Protein AF-A0A212C3A8-F1 (afdb_monomer)

Organism: Cervus elaphus hippelaphus (NCBI:txid46360)

Structure (mmCIF, N/CA/C/O backbone):
data_AF-A0A212C3A8-F1
#
_entry.id   AF-A0A212C3A8-F1
#
loop_
_atom_site.group_PDB
_atom_site.id
_atom_site.type_symbol
_atom_site.label_atom_id
_atom_site.label_alt_id
_atom_site.label_comp_id
_atom_site.label_asym_id
_atom_site.label_entity_id
_atom_site.label_seq_id
_atom_site.pdbx_PDB_ins_code
_atom_site.Cartn_x
_atom_site.Cartn_y
_atom_site.Cartn_z
_atom_site.occupancy
_atom_site.B_iso_or_equiv
_atom_site.auth_seq_id
_atom_site.auth_comp_id
_atom_site.auth_asym_id
_atom_site.auth_atom_id
_atom_site.pdbx_PDB_model_num
ATOM 1 N N . ALA A 1 1 ? -21.043 5.378 12.216 1.00 83.50 1 ALA A N 1
ATOM 2 C CA . ALA A 1 1 ? -19.933 5.862 11.372 1.00 83.50 1 ALA A CA 1
ATOM 3 C C . ALA A 1 1 ? -18.807 4.831 11.287 1.00 83.50 1 ALA A C 1
ATOM 5 O O . ALA A 1 1 ? -18.762 4.130 10.291 1.00 83.50 1 ALA A O 1
ATOM 6 N N . ILE A 1 2 ? -18.007 4.623 12.343 1.00 86.75 2 ILE A N 1
ATOM 7 C CA . ILE A 1 2 ? -16.828 3.723 12.335 1.00 86.75 2 ILE A CA 1
ATOM 8 C C . ILE A 1 2 ? -17.118 2.310 11.789 1.00 86.75 2 ILE A C 1
ATOM 10 O O . ILE A 1 2 ? -16.452 1.866 10.863 1.00 86.75 2 ILE A O 1
ATOM 14 N N . LYS A 1 3 ? -18.152 1.615 12.293 1.00 89.69 3 LYS A N 1
ATOM 15 C CA . LYS A 1 3 ? -18.519 0.264 11.809 1.00 89.69 3 LYS A CA 1
ATOM 16 C C . LYS A 1 3 ? -18.900 0.241 10.322 1.00 89.69 3 LYS A C 1
ATOM 18 O O . LYS A 1 3 ? -18.583 -0.716 9.620 1.00 89.69 3 LYS A O 1
ATOM 23 N N . LEU A 1 4 ? -19.601 1.277 9.857 1.00 93.38 4 LEU A N 1
ATOM 24 C CA . LEU A 1 4 ? -20.015 1.396 8.459 1.00 93.38 4 LEU A CA 1
ATOM 25 C C . LEU A 1 4 ? -18.794 1.632 7.565 1.00 93.38 4 LEU A C 1
ATOM 27 O O . LEU A 1 4 ? -18.670 0.975 6.539 1.00 93.38 4 LEU A O 1
ATOM 31 N N . GLU A 1 5 ? -17.878 2.499 8.000 1.00 93.62 5 GLU A N 1
ATOM 32 C CA . GLU A 1 5 ? -16.644 2.786 7.271 1.00 93.62 5 GLU A CA 1
ATOM 33 C C . GLU A 1 5 ? -15.731 1.563 7.200 1.00 93.62 5 GLU A C 1
ATOM 35 O O . GLU A 1 5 ? -15.289 1.193 6.118 1.00 93.62 5 GLU A O 1
ATOM 40 N N . TYR A 1 6 ? -15.549 0.846 8.311 1.00 95.44 6 TYR A N 1
ATOM 41 C CA . TYR A 1 6 ? -14.833 -0.428 8.292 1.00 95.44 6 TYR A CA 1
ATOM 42 C C . TYR A 1 6 ? -15.465 -1.423 7.309 1.00 95.44 6 TYR A C 1
ATOM 44 O O . TYR A 1 6 ? -14.765 -2.021 6.501 1.00 95.44 6 TYR A O 1
ATOM 52 N N . SER A 1 7 ? -16.797 -1.552 7.314 1.00 97.06 7 SER A N 1
ATOM 53 C CA . SER A 1 7 ? -17.50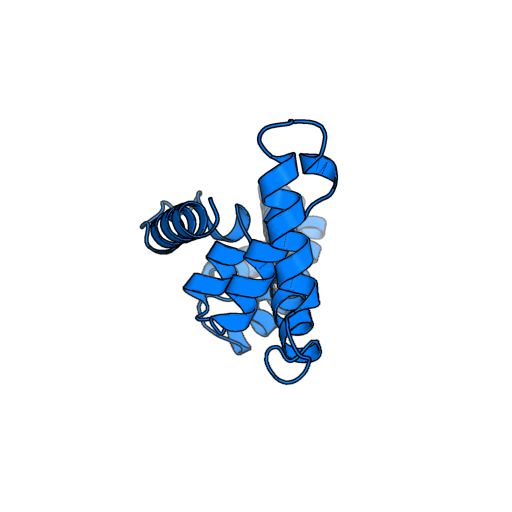5 -2.446 6.384 1.00 97.06 7 SER A CA 1
ATOM 54 C C . SER A 1 7 ? -17.311 -2.033 4.919 1.00 97.06 7 SER A C 1
ATOM 56 O O . SER A 1 7 ? -17.197 -2.895 4.052 1.00 97.06 7 SER A O 1
ATOM 58 N N . ARG A 1 8 ? -17.261 -0.726 4.631 1.00 97.88 8 ARG A N 1
ATOM 59 C CA . ARG A 1 8 ? -16.962 -0.193 3.294 1.00 97.88 8 ARG A CA 1
ATOM 60 C C . ARG A 1 8 ? -15.536 -0.545 2.864 1.00 97.88 8 ARG A C 1
ATOM 62 O O . ARG A 1 8 ? -15.341 -1.005 1.746 1.00 97.88 8 ARG A O 1
ATOM 69 N N . LEU A 1 9 ? -14.561 -0.375 3.755 1.00 98.06 9 LEU A N 1
ATOM 70 C CA . LEU A 1 9 ? -13.148 -0.670 3.495 1.00 98.06 9 LEU A CA 1
ATOM 71 C C . LEU A 1 9 ? -12.883 -2.174 3.337 1.00 98.06 9 LEU A C 1
ATOM 73 O O . LEU A 1 9 ? -12.073 -2.559 2.502 1.00 98.06 9 LEU A O 1
ATOM 77 N N . VAL A 1 10 ? -13.600 -3.029 4.075 1.00 98.12 10 VAL A N 1
ATOM 78 C CA . VAL A 1 10 ? -13.560 -4.490 3.884 1.00 98.12 10 VAL A CA 1
ATOM 79 C C . VAL A 1 10 ? -14.045 -4.878 2.490 1.00 98.12 10 VAL A C 1
ATOM 81 O O . VAL A 1 10 ? -13.413 -5.717 1.861 1.00 98.12 10 VAL A O 1
ATOM 84 N N . LYS A 1 11 ? -15.120 -4.255 1.986 1.00 98.12 11 LYS A N 1
ATOM 85 C CA . LYS A 1 11 ? -15.594 -4.511 0.617 1.00 98.12 11 LYS A CA 1
ATOM 86 C C . LYS A 1 11 ? -14.523 -4.172 -0.418 1.00 98.12 11 LYS A C 1
ATOM 88 O O . LYS A 1 11 ? -14.233 -5.018 -1.248 1.00 98.12 11 LYS A O 1
ATOM 93 N N . LEU A 1 12 ? -13.888 -3.001 -0.303 1.00 97.94 12 LEU A N 1
ATOM 94 C CA . LEU A 1 12 ? -12.784 -2.612 -1.191 1.00 97.94 12 LEU A CA 1
ATOM 95 C C . LEU A 1 12 ? -11.596 -3.580 -1.106 1.00 97.94 12 LEU A C 1
ATOM 97 O O . LEU A 1 12 ? -10.972 -3.886 -2.110 1.00 97.94 12 LEU A O 1
ATOM 101 N N . ALA A 1 13 ? -11.278 -4.080 0.089 1.00 97.56 13 ALA A N 1
ATOM 102 C CA . ALA A 1 13 ? -10.180 -5.025 0.278 1.00 97.56 13 ALA A CA 1
ATOM 103 C C . ALA A 1 13 ? -10.445 -6.417 -0.324 1.00 97.56 13 ALA A C 1
ATOM 105 O O . ALA A 1 13 ? -9.488 -7.155 -0.550 1.00 97.56 13 ALA A O 1
ATOM 106 N N . GLN A 1 14 ? -11.713 -6.780 -0.534 1.00 97.12 14 GLN A N 1
ATOM 107 C CA . GLN A 1 14 ? -12.152 -8.071 -1.078 1.00 97.12 14 GLN A CA 1
ATOM 108 C C . GLN A 1 14 ? -12.522 -8.006 -2.565 1.00 97.12 14 GLN A C 1
ATOM 110 O O . GLN A 1 14 ? -12.838 -9.039 -3.151 1.00 97.12 14 GLN A O 1
ATOM 115 N N . GLU A 1 15 ? -12.550 -6.810 -3.146 1.00 96.69 15 GLU A N 1
ATOM 116 C CA . GLU A 1 15 ? -12.916 -6.601 -4.540 1.00 96.69 15 GLU A CA 1
ATOM 117 C C . GLU A 1 15 ? -11.797 -7.091 -5.461 1.00 96.69 15 GLU A C 1
ATOM 119 O O . GLU A 1 15 ? -10.622 -6.816 -5.221 1.00 96.69 15 GLU A O 1
ATOM 124 N N . ASP A 1 16 ? -12.176 -7.837 -6.497 1.00 95.69 16 ASP A N 1
ATOM 125 C CA . ASP A 1 16 ? -11.264 -8.224 -7.568 1.00 95.69 16 ASP A CA 1
ATOM 126 C C . ASP A 1 16 ? -11.165 -7.055 -8.549 1.00 95.69 16 ASP A C 1
ATOM 128 O O . ASP A 1 16 ? -12.182 -6.600 -9.085 1.00 95.69 16 ASP A O 1
ATOM 132 N N . THR A 1 17 ? -9.962 -6.515 -8.723 1.00 95.62 17 THR A N 1
ATOM 133 C CA . THR A 1 17 ? -9.737 -5.268 -9.456 1.00 95.62 17 THR A CA 1
ATOM 134 C C . THR A 1 17 ? -8.927 -5.504 -10.725 1.00 95.62 17 THR A C 1
ATOM 136 O O . THR A 1 17 ? -8.058 -6.376 -10.763 1.00 95.62 17 THR A O 1
ATOM 139 N N . PRO A 1 18 ? -9.170 -4.719 -11.789 1.00 96.06 18 PRO A N 1
ATOM 140 C CA . PRO A 1 18 ? -8.310 -4.756 -12.962 1.00 96.06 18 PRO A CA 1
ATOM 141 C C . PRO A 1 18 ? -6.912 -4.183 -12.631 1.00 96.06 18 PRO A C 1
ATOM 143 O O . PRO A 1 18 ? -6.780 -3.445 -11.648 1.00 96.06 18 PRO A O 1
ATOM 146 N N . PRO A 1 19 ? -5.865 -4.477 -13.430 1.00 93.56 19 PRO A N 1
ATOM 147 C CA . PRO A 1 19 ? -4.475 -4.117 -13.116 1.00 93.56 19 PRO A CA 1
ATOM 148 C C . PRO A 1 19 ? -4.220 -2.623 -12.864 1.00 93.56 19 PRO A C 1
ATOM 150 O O . PRO A 1 19 ? -3.329 -2.263 -12.099 1.00 93.56 19 PRO A O 1
ATOM 153 N N . GLU A 1 20 ? -4.995 -1.740 -13.491 1.00 93.31 20 GLU A N 1
ATOM 154 C CA . GLU A 1 20 ? -4.911 -0.288 -13.319 1.00 93.31 20 GLU A CA 1
ATOM 155 C C . GLU A 1 20 ? -5.489 0.222 -11.986 1.00 93.31 20 GLU A C 1
ATOM 157 O O . GLU A 1 20 ? -5.328 1.398 -11.656 1.00 93.31 20 GLU A O 1
ATOM 162 N N . THR A 1 21 ? -6.177 -0.632 -11.220 1.00 97.00 21 THR A N 1
ATOM 163 C CA . THR A 1 21 ? -6.842 -0.262 -9.966 1.00 97.00 21 THR A CA 1
ATOM 164 C C . THR A 1 21 ? -6.266 -1.034 -8.783 1.00 97.00 21 THR A C 1
ATOM 166 O O . THR A 1 21 ? -6.387 -2.252 -8.696 1.00 97.00 21 THR A O 1
ATOM 169 N N . ASP A 1 22 ? -5.730 -0.298 -7.805 1.00 98.06 22 ASP A N 1
ATOM 170 C CA . ASP A 1 22 ? -5.303 -0.844 -6.515 1.00 98.06 22 ASP A CA 1
ATOM 171 C C . ASP A 1 22 ? -5.936 -0.059 -5.352 1.00 98.06 22 ASP A C 1
ATOM 173 O O . ASP A 1 22 ? -5.572 1.086 -5.048 1.00 98.06 22 ASP A O 1
ATOM 177 N N . TYR A 1 23 ? -6.897 -0.676 -4.658 1.00 98.38 23 TYR A N 1
ATOM 178 C CA . TYR A 1 23 ? -7.570 -0.045 -3.520 1.00 98.38 23 TYR A CA 1
ATOM 179 C C . TYR A 1 23 ? -6.680 0.134 -2.286 1.00 98.38 23 TYR A C 1
ATOM 181 O O . TYR A 1 23 ? -6.996 0.977 -1.439 1.00 98.38 23 TYR A O 1
ATOM 189 N N . ARG A 1 24 ? -5.530 -0.548 -2.195 1.00 98.50 24 ARG A N 1
ATOM 190 C CA . ARG A 1 24 ? -4.537 -0.273 -1.144 1.00 98.50 24 ARG A CA 1
ATOM 191 C C . ARG A 1 24 ? -4.017 1.159 -1.241 1.00 98.50 24 ARG A C 1
ATOM 193 O O . ARG A 1 24 ? -3.749 1.763 -0.211 1.00 98.50 24 ARG A O 1
ATOM 200 N N . LEU A 1 25 ? -3.939 1.734 -2.445 1.00 98.00 25 LEU A N 1
ATOM 201 C CA . LEU A 1 25 ? -3.520 3.129 -2.657 1.00 98.00 25 LEU A CA 1
ATOM 202 C C . LEU A 1 25 ? -4.584 4.154 -2.249 1.00 98.00 25 LEU A C 1
ATOM 204 O O . LEU A 1 25 ? -4.261 5.317 -2.010 1.00 98.00 25 LEU A O 1
ATOM 208 N N . HIS A 1 26 ? -5.843 3.728 -2.149 1.00 96.38 26 HIS A N 1
ATOM 209 C CA . HIS A 1 26 ? -6.959 4.601 -1.800 1.00 96.38 26 HIS A CA 1
ATOM 210 C C . HIS A 1 26 ? -7.090 4.782 -0.287 1.00 96.38 2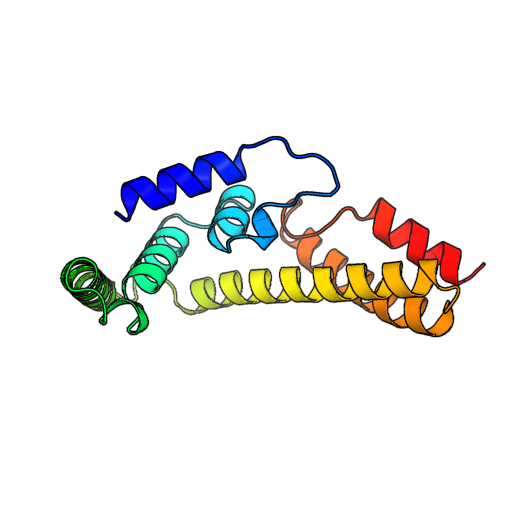6 HIS A C 1
ATOM 212 O O . HIS A 1 26 ? -7.555 5.828 0.170 1.00 96.38 26 HIS A O 1
ATOM 218 N N . HIS A 1 27 ? -6.714 3.770 0.506 1.00 97.94 27 HIS A N 1
ATOM 219 C CA . HIS A 1 27 ? -6.844 3.839 1.957 1.00 97.94 27 HIS A CA 1
ATOM 220 C C . HIS A 1 27 ? -5.905 2.878 2.702 1.00 97.94 27 HIS A C 1
ATOM 222 O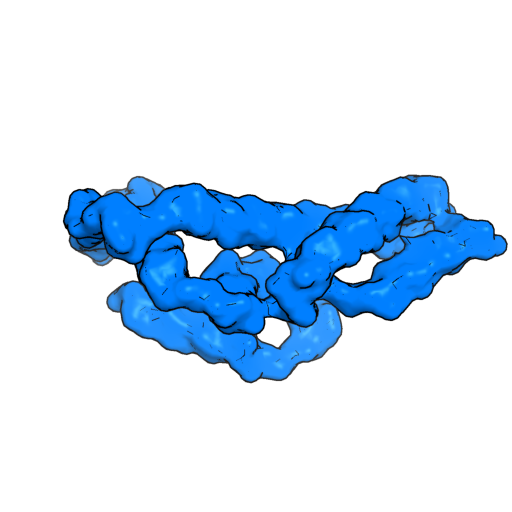 O . HIS A 1 27 ? -5.897 1.676 2.441 1.00 97.94 27 HIS A O 1
ATOM 228 N N . VAL A 1 28 ? -5.226 3.377 3.744 1.00 98.38 28 VAL A N 1
ATOM 229 C CA . VAL A 1 28 ? -4.297 2.592 4.591 1.00 98.38 28 VAL A CA 1
ATOM 230 C C . VAL A 1 28 ? -4.938 1.336 5.179 1.00 98.38 28 VAL A C 1
ATOM 232 O O . VAL A 1 28 ? -4.339 0.270 5.214 1.00 98.38 28 VAL A O 1
ATOM 235 N N . ILE A 1 29 ? -6.197 1.431 5.595 1.00 98.38 29 ILE A N 1
ATOM 236 C CA . ILE A 1 29 ? -6.919 0.284 6.153 1.00 98.38 29 ILE A CA 1
ATOM 237 C C . ILE A 1 29 ? -7.160 -0.817 5.115 1.00 98.38 29 ILE A C 1
ATOM 239 O O . ILE A 1 29 ? -7.180 -1.981 5.497 1.00 98.38 29 ILE A O 1
ATOM 243 N N . VAL A 1 30 ? -7.303 -0.502 3.823 1.00 98.69 30 VAL A N 1
ATOM 244 C CA . VAL A 1 30 ? -7.394 -1.547 2.788 1.00 98.69 30 VAL A CA 1
ATOM 245 C C . VAL A 1 30 ? -6.078 -2.324 2.734 1.00 98.69 30 VAL A C 1
ATOM 247 O O . VAL A 1 30 ? -6.093 -3.553 2.804 1.00 98.69 30 VAL A O 1
ATOM 250 N N . TYR A 1 31 ? -4.946 -1.610 2.745 1.00 98.81 31 TYR A N 1
ATOM 251 C CA . TYR A 1 31 ? -3.618 -2.214 2.874 1.00 98.81 31 TYR A CA 1
ATOM 252 C C . TYR A 1 31 ? -3.492 -3.057 4.156 1.00 98.81 31 TYR A C 1
ATOM 254 O O . TYR A 1 31 ? -3.028 -4.195 4.097 1.00 98.81 31 TYR A O 1
ATOM 262 N N . PHE A 1 32 ? -3.962 -2.563 5.306 1.00 98.69 32 PHE A N 1
ATOM 263 C CA . PHE A 1 32 ? -3.944 -3.309 6.571 1.00 98.69 32 PHE A CA 1
ATOM 264 C C . PHE A 1 32 ? -4.813 -4.569 6.540 1.00 98.69 32 PHE A C 1
ATOM 266 O O . PHE A 1 32 ? -4.376 -5.607 7.031 1.00 98.69 32 PHE A O 1
ATOM 273 N N . ILE A 1 33 ? -6.016 -4.508 5.963 1.00 98.56 33 ILE A N 1
ATOM 274 C CA . ILE A 1 33 ? -6.931 -5.654 5.879 1.00 98.56 33 ILE A CA 1
ATOM 275 C C . ILE A 1 33 ? -6.319 -6.757 5.015 1.00 98.56 33 ILE A C 1
ATOM 277 O O . ILE A 1 33 ? -6.243 -7.898 5.467 1.00 98.56 33 ILE A O 1
ATOM 281 N N . GLN A 1 34 ? -5.848 -6.425 3.809 1.00 98.44 34 GLN A N 1
ATOM 282 C CA . GLN A 1 34 ? -5.257 -7.414 2.899 1.00 98.44 34 GLN A CA 1
ATOM 283 C C . GLN A 1 34 ? -3.979 -8.040 3.470 1.00 98.44 34 GLN A C 1
ATOM 285 O O . GLN A 1 34 ? -3.692 -9.208 3.224 1.00 98.44 34 GLN A O 1
ATOM 290 N N . ASN A 1 35 ? -3.247 -7.295 4.302 1.00 98.50 35 ASN A N 1
ATOM 291 C CA . ASN A 1 35 ? -2.060 -7.788 4.990 1.00 98.50 35 ASN A CA 1
ATOM 292 C C . ASN A 1 35 ? -2.327 -8.382 6.384 1.00 98.50 35 ASN A C 1
ATOM 294 O O . ASN A 1 35 ? -1.377 -8.699 7.095 1.00 98.50 35 ASN A O 1
ATOM 298 N N . GLN A 1 36 ? -3.592 -8.544 6.785 1.00 98.06 36 GLN A N 1
ATOM 299 C CA . GLN A 1 36 ? -3.986 -9.141 8.068 1.00 98.06 36 GLN A CA 1
ATOM 300 C C . GLN A 1 36 ? -3.407 -8.424 9.302 1.00 98.06 36 GLN A C 1
ATOM 302 O O . GLN A 1 36 ? -2.976 -9.061 10.264 1.00 98.06 36 GLN A O 1
ATOM 307 N N . ALA A 1 37 ? -3.415 -7.087 9.301 1.00 98.12 37 ALA A N 1
ATOM 308 C CA . ALA A 1 37 ? -3.010 -6.311 10.470 1.00 98.12 37 ALA A CA 1
ATOM 309 C C . ALA A 1 37 ? -3.852 -6.661 11.710 1.00 98.12 37 ALA A C 1
ATOM 311 O O . ALA A 1 37 ? -5.051 -6.947 11.583 1.00 98.12 37 ALA A O 1
ATOM 312 N N . PRO A 1 38 ? -3.279 -6.587 12.926 1.00 97.44 38 PRO A N 1
ATOM 313 C CA . PRO A 1 38 ? -4.043 -6.821 14.142 1.00 97.44 38 PRO A CA 1
ATOM 314 C C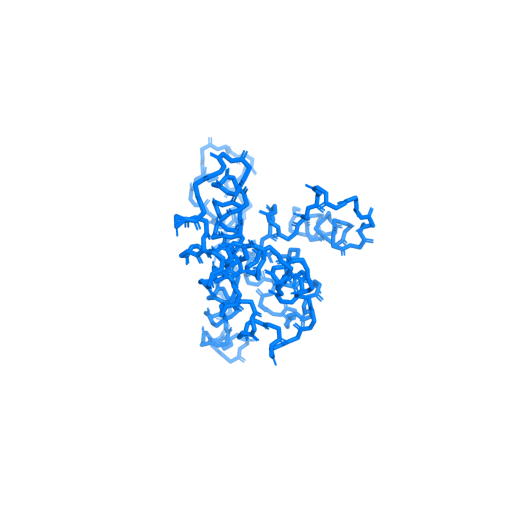 . PRO A 1 38 ? -5.247 -5.876 14.229 1.00 97.44 38 PRO A C 1
ATOM 316 O O . PRO A 1 38 ? -5.133 -4.674 13.982 1.00 97.44 38 PRO A O 1
ATOM 319 N N . LYS A 1 39 ? -6.406 -6.401 14.646 1.00 95.44 39 LYS A N 1
ATOM 320 C CA . LYS A 1 39 ? -7.662 -5.626 14.720 1.00 95.44 39 LYS A CA 1
ATOM 321 C C . LYS A 1 39 ? -7.517 -4.336 15.527 1.00 95.44 39 LYS A C 1
ATOM 323 O O . LYS A 1 39 ? -8.008 -3.303 15.096 1.00 95.44 39 LYS A O 1
ATOM 328 N N . LYS A 1 40 ? -6.768 -4.381 16.631 1.00 94.38 40 LYS A N 1
ATOM 329 C CA . LYS A 1 40 ? -6.444 -3.225 17.481 1.00 94.38 40 LYS A CA 1
ATOM 330 C C . LYS A 1 40 ? -5.741 -2.081 16.723 1.00 94.38 40 LYS A C 1
ATOM 332 O O . LYS A 1 40 ? -6.042 -0.917 16.965 1.00 94.38 40 LYS A O 1
ATOM 337 N N . ILE A 1 41 ? -4.859 -2.404 15.770 1.00 96.25 41 ILE A N 1
ATOM 338 C CA . ILE A 1 41 ? -4.155 -1.424 14.928 1.00 96.25 41 ILE A CA 1
ATOM 339 C C . ILE A 1 41 ? -5.157 -0.777 13.971 1.00 96.25 41 ILE A C 1
ATOM 341 O O . ILE A 1 41 ? -5.249 0.445 13.907 1.00 96.25 41 ILE A O 1
ATOM 345 N N . ILE A 1 42 ? -5.980 -1.593 13.303 1.00 96.69 42 ILE A N 1
ATOM 346 C CA . ILE A 1 42 ? -7.029 -1.112 12.393 1.00 96.69 42 ILE A CA 1
ATOM 347 C C . ILE A 1 42 ? -8.045 -0.228 13.131 1.00 96.69 42 ILE A C 1
ATOM 349 O O . ILE A 1 42 ? -8.410 0.837 12.637 1.00 96.69 42 ILE A O 1
ATOM 353 N N . GLU A 1 43 ? -8.496 -0.648 14.314 1.00 94.62 43 GLU A N 1
ATOM 354 C CA . GLU A 1 43 ? -9.452 0.094 15.138 1.00 94.62 43 GLU A CA 1
ATOM 355 C C . GLU A 1 43 ? -8.887 1.441 15.590 1.00 94.62 43 GLU A C 1
ATOM 357 O O . GLU A 1 43 ? -9.566 2.458 15.437 1.00 94.62 43 GLU A O 1
ATOM 362 N N . LYS A 1 44 ? -7.638 1.480 16.075 1.00 95.00 44 LYS A N 1
ATOM 363 C CA . LYS A 1 44 ? -6.966 2.737 16.427 1.00 95.00 44 LYS A CA 1
ATOM 364 C C . LYS A 1 44 ? -6.825 3.658 15.212 1.00 95.00 44 LYS A C 1
ATOM 366 O O . LYS A 1 44 ? -7.160 4.834 15.314 1.00 95.00 44 LYS A O 1
ATOM 371 N N . THR A 1 45 ? -6.421 3.134 14.054 1.00 96.00 45 THR A N 1
ATOM 372 C CA . THR A 1 45 ? -6.305 3.927 12.818 1.00 96.00 45 THR A CA 1
ATOM 373 C C . THR A 1 45 ? -7.651 4.475 12.340 1.00 96.00 45 THR A C 1
ATOM 375 O O . THR A 1 45 ? -7.728 5.633 11.936 1.00 96.00 45 THR A O 1
ATOM 378 N N . LEU A 1 46 ? -8.738 3.699 12.444 1.00 94.50 46 LEU A N 1
ATOM 379 C CA . LEU A 1 46 ? -10.091 4.210 12.189 1.00 94.50 46 LEU A CA 1
ATOM 380 C C . LEU A 1 46 ? -10.456 5.333 13.152 1.00 94.50 46 LEU A C 1
ATOM 382 O O . LEU A 1 46 ? -11.001 6.350 12.734 1.00 94.50 46 LEU A O 1
ATOM 386 N N . LEU A 1 47 ? -10.196 5.150 14.447 1.00 94.06 47 LEU A N 1
ATOM 387 C CA . LEU A 1 47 ? -10.498 6.172 15.442 1.00 94.06 47 LEU A CA 1
ATOM 388 C C . LEU A 1 47 ? -9.740 7.468 15.150 1.00 94.06 47 LEU A C 1
ATOM 390 O O . LEU A 1 47 ? -10.354 8.528 15.212 1.00 94.06 47 LEU A O 1
ATOM 394 N N . GLU A 1 48 ? -8.463 7.392 14.771 1.00 93.06 48 GLU A N 1
ATOM 395 C CA . GLU A 1 48 ? -7.660 8.565 14.404 1.00 93.06 48 GLU A CA 1
ATOM 396 C C . GLU A 1 48 ? -8.235 9.311 13.192 1.00 93.06 48 GLU A C 1
ATOM 398 O O . GLU A 1 48 ? -8.345 10.535 13.240 1.00 93.06 48 GLU A O 1
ATOM 403 N N . GLN A 1 49 ? -8.722 8.600 12.167 1.00 90.56 49 GLN A N 1
ATOM 404 C CA . GLN A 1 49 ? -9.426 9.209 11.027 1.00 90.56 49 GLN A CA 1
ATOM 405 C C . GLN A 1 49 ? -10.674 9.991 11.468 1.00 90.56 49 GLN A C 1
ATOM 407 O O . GLN A 1 49 ? -10.930 11.089 10.978 1.00 90.56 49 GLN A O 1
ATOM 412 N N . PHE A 1 50 ? -11.464 9.442 12.395 1.00 89.12 50 PHE A N 1
ATOM 413 C CA . PHE A 1 50 ? -12.656 10.124 12.906 1.00 89.12 50 PHE A CA 1
ATOM 414 C C . PHE A 1 50 ? -12.340 11.194 13.955 1.00 89.12 50 PHE A C 1
ATOM 416 O O . PHE A 1 50 ? -13.188 12.044 14.200 1.00 89.12 50 PHE A O 1
ATOM 423 N N . ALA A 1 51 ? -11.154 11.175 14.563 1.00 88.56 51 ALA A N 1
ATOM 424 C CA . ALA A 1 51 ? -10.702 12.153 15.549 1.00 88.56 51 ALA A CA 1
ATOM 425 C C . ALA A 1 51 ? -10.038 13.395 14.925 1.00 88.56 51 ALA A C 1
ATOM 427 O O . ALA A 1 51 ? -9.685 14.321 15.668 1.00 88.56 51 ALA A O 1
ATOM 428 N N . ASP A 1 52 ? -9.880 13.424 13.594 1.00 85.81 52 ASP A N 1
ATOM 429 C CA . ASP A 1 52 ? -9.258 14.527 12.864 1.00 85.81 52 ASP A CA 1
ATOM 430 C C . ASP A 1 52 ? -9.989 15.854 13.130 1.00 85.81 52 ASP A C 1
ATOM 432 O O . ASP A 1 52 ? -11.200 15.992 12.942 1.00 85.81 52 ASP A O 1
ATOM 436 N N . ARG A 1 53 ? -9.218 16.865 13.546 1.00 75.06 53 ARG A N 1
ATOM 437 C CA . ARG A 1 53 ? -9.697 18.222 13.839 1.00 75.06 53 ARG A CA 1
ATOM 438 C C . ARG A 1 53 ? -10.279 18.913 12.609 1.00 75.06 53 ARG A C 1
ATOM 440 O O . ARG A 1 53 ? -11.118 19.800 12.769 1.00 75.06 53 ARG A O 1
ATOM 447 N N . ASN A 1 54 ? -9.901 18.489 11.404 1.00 77.44 54 ASN A N 1
ATOM 448 C CA . ASN A 1 54 ? -10.479 18.988 10.156 1.00 77.44 54 ASN A CA 1
ATOM 449 C C . ASN A 1 54 ? -11.982 18.677 10.035 1.00 77.44 54 ASN A C 1
ATOM 451 O O . ASN A 1 54 ? -12.694 19.356 9.302 1.00 77.44 54 ASN A O 1
ATOM 455 N N . LEU A 1 55 ? -12.496 17.707 10.799 1.00 70.62 55 LEU A N 1
ATOM 456 C CA . LEU A 1 55 ? -13.922 17.380 10.854 1.00 70.62 55 LEU A CA 1
ATOM 457 C C . LEU A 1 55 ? -14.737 18.334 11.744 1.00 70.62 55 LEU A C 1
ATOM 459 O O . LEU A 1 55 ? -15.963 18.244 11.771 1.00 70.62 55 LEU A O 1
ATOM 463 N N . SER A 1 56 ? -14.090 19.250 12.472 1.00 65.56 56 SER A N 1
ATOM 464 C CA . SER A 1 56 ? -14.760 20.129 13.442 1.00 65.56 56 SER A CA 1
ATOM 465 C C . SER A 1 56 ? -15.628 21.233 12.825 1.00 65.56 56 SER A C 1
ATOM 467 O O . SER A 1 56 ? -16.431 21.820 13.549 1.00 65.56 56 SER A O 1
ATOM 469 N N . PHE A 1 57 ? -15.497 21.491 11.519 1.00 67.69 57 PHE A N 1
ATOM 470 C CA . PHE A 1 57 ? -16.243 22.534 10.803 1.00 67.69 57 PHE A CA 1
ATOM 471 C C . PHE A 1 57 ? -17.680 22.130 10.425 1.00 67.69 57 PHE A C 1
ATOM 473 O O . PHE A 1 57 ? -18.492 23.004 10.136 1.00 67.69 57 PHE A O 1
ATOM 480 N N . ASP A 1 58 ? -18.014 20.833 10.445 1.00 76.06 58 ASP A N 1
ATOM 481 C CA . ASP A 1 58 ? -19.385 20.332 10.264 1.00 76.06 58 ASP A CA 1
ATOM 482 C C . ASP A 1 58 ? -19.945 19.887 11.624 1.00 76.06 58 ASP A C 1
ATOM 484 O O . ASP A 1 58 ? -19.411 18.983 12.273 1.00 76.06 58 ASP A O 1
ATOM 488 N N . GLU A 1 59 ? -21.045 20.506 12.055 1.00 73.31 59 GLU A N 1
ATOM 489 C CA . GLU A 1 59 ? -21.705 20.240 13.340 1.00 73.31 59 GLU A CA 1
ATOM 490 C C . GLU A 1 59 ? -22.099 18.757 13.505 1.00 73.31 59 GLU A C 1
ATOM 492 O O . GLU A 1 59 ? -22.039 18.201 14.605 1.00 73.31 59 GLU A O 1
ATOM 497 N N . ARG A 1 60 ? -22.403 18.062 12.398 1.00 75.06 60 ARG A N 1
ATOM 498 C CA . ARG A 1 60 ? -22.732 16.625 12.386 1.00 75.06 60 ARG A CA 1
ATOM 499 C C . ARG A 1 60 ? -21.507 15.753 12.658 1.00 75.06 60 ARG A C 1
ATOM 501 O O . ARG A 1 60 ? -21.628 14.683 13.259 1.00 75.06 60 ARG A O 1
ATOM 508 N N . CYS A 1 61 ? -20.332 16.203 12.229 1.00 80.75 61 CYS A N 1
ATOM 509 C CA . CYS A 1 61 ? -19.067 15.497 12.408 1.00 80.75 61 CYS A CA 1
ATOM 510 C C . CYS A 1 61 ? -18.403 15.828 13.752 1.00 80.75 61 CYS A C 1
ATOM 512 O O . CYS A 1 61 ? -17.685 14.987 14.293 1.00 80.75 61 CYS A O 1
ATOM 514 N N . HIS A 1 62 ? -18.706 16.990 14.343 1.00 82.00 62 HIS A N 1
ATOM 515 C CA . HIS A 1 62 ? -18.137 17.436 15.617 1.00 82.00 62 HIS A CA 1
ATOM 516 C C . HIS A 1 62 ? -18.348 16.424 16.756 1.00 82.00 62 HIS A C 1
ATOM 518 O O . HIS A 1 62 ? -17.402 16.057 17.455 1.00 82.00 62 HIS A O 1
ATOM 524 N N . ASN A 1 63 ? -19.573 15.912 16.917 1.00 84.12 63 ASN A N 1
ATOM 525 C CA . ASN A 1 63 ? -19.885 14.936 17.967 1.00 84.12 63 ASN A CA 1
ATOM 526 C C . ASN A 1 63 ? -19.180 13.590 17.740 1.00 84.12 63 ASN A C 1
ATOM 528 O O . ASN A 1 63 ? -18.691 12.978 18.689 1.00 84.12 63 ASN A O 1
ATOM 532 N N . ILE A 1 64 ? -19.083 13.139 16.483 1.00 85.75 64 ILE A N 1
ATOM 533 C CA . ILE A 1 64 ? -18.362 11.907 16.126 1.00 85.75 64 ILE A CA 1
ATOM 534 C C . ILE A 1 64 ? -16.874 12.060 16.459 1.00 85.75 64 ILE A C 1
ATOM 536 O O . ILE A 1 64 ? -16.293 11.158 17.064 1.00 85.75 64 ILE A O 1
ATOM 540 N N . MET A 1 65 ? -16.293 13.217 16.136 1.00 89.56 65 MET A N 1
ATOM 541 C CA . MET A 1 65 ? -14.902 13.545 16.431 1.00 89.56 65 MET A CA 1
ATOM 542 C C . MET A 1 65 ? -14.615 13.545 17.930 1.00 89.56 65 MET A C 1
ATOM 544 O O . MET A 1 65 ? -13.652 12.916 18.365 1.00 89.56 65 MET A O 1
ATOM 548 N N . LYS A 1 66 ? -15.470 14.175 18.744 1.00 87.94 66 LYS A N 1
ATOM 549 C CA . LYS A 1 66 ? -15.316 14.172 20.207 1.00 87.94 66 LYS A CA 1
ATOM 550 C C . LYS A 1 66 ? -15.376 12.765 20.798 1.00 87.94 66 LYS A C 1
ATOM 552 O O . LYS A 1 66 ? -14.556 12.426 21.647 1.00 87.94 66 LYS A O 1
ATOM 557 N N . VAL A 1 67 ? -16.296 11.925 20.320 1.00 89.19 67 VAL A N 1
ATOM 558 C CA . VAL A 1 67 ? -16.382 10.521 20.753 1.00 89.19 67 VAL A CA 1
ATOM 559 C C . VAL A 1 67 ? -15.143 9.728 20.331 1.00 89.19 67 VAL A C 1
ATOM 561 O O . VAL A 1 67 ? -14.661 8.906 21.106 1.00 89.19 67 VAL A O 1
ATOM 564 N N . ALA A 1 68 ? -14.610 9.959 19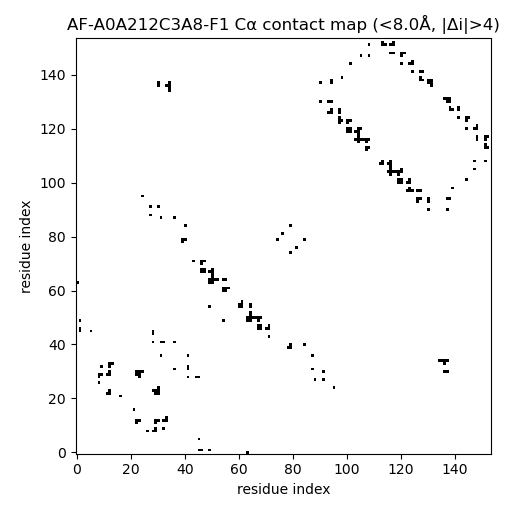.128 1.00 90.75 68 ALA A N 1
ATOM 565 C CA . ALA A 1 68 ? -13.392 9.298 18.667 1.00 90.75 68 ALA A CA 1
ATOM 566 C C . ALA A 1 68 ? -12.165 9.709 19.500 1.00 90.75 68 ALA A C 1
ATOM 568 O O . ALA A 1 68 ? -11.419 8.835 19.932 1.00 90.75 68 ALA A O 1
ATOM 569 N N . GLN A 1 69 ? -12.010 11.002 19.810 1.00 90.31 69 GLN A N 1
ATOM 570 C CA . GLN A 1 69 ? -10.943 11.522 20.679 1.00 90.31 69 GLN A CA 1
ATOM 571 C C . GLN A 1 69 ? -10.996 10.899 22.078 1.00 90.31 69 GLN A C 1
ATOM 573 O O . GLN A 1 69 ? -10.004 10.332 22.530 1.00 90.31 69 GLN A O 1
ATOM 578 N N . ALA A 1 70 ? -12.172 10.898 22.714 1.00 91.31 70 ALA A N 1
ATOM 579 C CA . ALA A 1 70 ? -12.346 10.286 24.030 1.00 91.31 70 ALA A CA 1
ATOM 580 C C . ALA A 1 70 ? -12.018 8.783 24.018 1.00 91.31 70 ALA A C 1
ATOM 582 O O . ALA A 1 70 ? -11.422 8.266 24.957 1.00 91.31 70 ALA A O 1
ATOM 583 N N . LYS A 1 71 ? -12.370 8.069 22.939 1.00 91.00 71 LYS A N 1
ATOM 584 C CA . LYS A 1 71 ? -12.013 6.653 22.792 1.00 91.00 71 LYS A CA 1
ATOM 585 C C . LYS A 1 71 ? -10.512 6.439 22.644 1.00 91.00 71 LYS A C 1
ATOM 587 O O . LYS A 1 71 ? -10.014 5.489 23.227 1.00 91.00 71 LYS A O 1
ATOM 592 N N . ILE A 1 72 ? -9.808 7.297 21.902 1.00 90.25 72 ILE A N 1
ATOM 593 C CA . ILE A 1 72 ? -8.345 7.224 21.767 1.00 90.25 72 ILE A CA 1
ATOM 594 C C . ILE A 1 72 ? -7.669 7.431 23.124 1.00 90.25 72 ILE A C 1
ATOM 596 O O . ILE A 1 72 ? -6.766 6.674 23.461 1.00 90.25 72 ILE A O 1
ATOM 600 N N . GLU A 1 73 ? -8.127 8.404 23.914 1.00 89.56 73 GLU A N 1
ATOM 601 C CA . GLU A 1 73 ? -7.591 8.686 25.256 1.00 89.56 73 GLU A CA 1
ATOM 602 C C . GLU A 1 73 ? -7.790 7.523 26.241 1.00 89.56 73 GLU A C 1
ATOM 604 O O . GLU A 1 73 ? -7.029 7.382 27.195 1.00 89.56 73 GLU A O 1
ATOM 609 N N . MET A 1 74 ? -8.799 6.678 26.011 1.00 89.88 74 MET A N 1
ATOM 610 C CA . MET A 1 74 ? -9.068 5.492 26.827 1.00 89.88 74 MET A CA 1
ATOM 611 C C . MET A 1 74 ? -8.254 4.256 26.419 1.00 89.88 74 MET A C 1
ATOM 613 O O . MET A 1 74 ? -8.247 3.290 27.182 1.00 89.88 74 MET A O 1
ATOM 617 N N . ILE A 1 75 ? -7.585 4.260 25.257 1.00 88.06 75 ILE A N 1
ATOM 618 C CA . ILE A 1 75 ? -6.743 3.135 24.825 1.00 88.06 75 ILE A CA 1
ATOM 619 C C . ILE A 1 75 ? -5.540 3.057 25.756 1.00 88.06 75 ILE A C 1
ATOM 621 O O . ILE A 1 75 ? -4.697 3.957 25.787 1.00 88.06 75 ILE A O 1
ATOM 625 N N . LYS A 1 76 ? -5.441 1.960 26.502 1.00 84.38 76 LYS A N 1
ATOM 626 C CA . LYS A 1 76 ? -4.297 1.743 27.383 1.00 84.38 76 LYS A CA 1
ATOM 627 C C . LYS A 1 76 ? -3.053 1.335 26.582 1.00 84.38 76 LYS A C 1
ATOM 629 O O . LYS A 1 76 ? -3.192 0.651 25.563 1.00 84.38 76 LYS A O 1
ATOM 634 N N . PRO A 1 77 ? -1.835 1.675 27.040 1.00 78.50 77 PRO A N 1
ATOM 635 C CA . PRO A 1 77 ? -0.597 1.264 26.373 1.00 78.50 77 PRO A CA 1
ATOM 636 C C . PRO A 1 77 ? -0.464 -0.256 26.190 1.00 78.50 77 PRO A C 1
ATOM 638 O O . PRO A 1 77 ? 0.166 -0.710 25.239 1.00 78.50 77 PRO A O 1
ATOM 641 N N . GLU A 1 78 ? -1.074 -1.058 27.067 1.00 84.44 78 GLU A N 1
ATOM 642 C CA . GLU A 1 78 ? -1.061 -2.521 26.964 1.00 84.44 78 GLU A CA 1
ATOM 643 C C . GLU A 1 78 ? -2.009 -3.052 25.874 1.00 84.44 78 GLU A C 1
ATOM 645 O O . GLU A 1 78 ? -1.836 -4.171 25.390 1.00 84.44 78 GLU A O 1
ATOM 650 N N . GLU A 1 79 ? -3.013 -2.264 25.474 1.00 86.00 79 GLU A N 1
ATOM 651 C CA . GLU A 1 79 ? -3.990 -2.648 24.450 1.00 86.00 79 GLU A CA 1
ATOM 652 C C . GLU A 1 79 ? -3.425 -2.468 23.042 1.00 86.00 79 GLU A C 1
ATOM 654 O O . GLU A 1 79 ? -3.656 -3.313 22.176 1.00 86.00 79 GLU A O 1
ATOM 659 N N . VAL A 1 80 ? -2.651 -1.401 22.813 1.00 88.94 80 VAL A N 1
ATOM 660 C CA . VAL A 1 80 ? -1.984 -1.128 21.535 1.00 88.94 80 VAL A CA 1
ATOM 661 C C . VAL A 1 80 ? -0.507 -0.847 21.761 1.00 88.94 80 VAL A C 1
ATOM 663 O O . VAL A 1 80 ? -0.135 0.183 22.314 1.00 88.94 80 VAL A O 1
ATOM 666 N N . ASN A 1 81 ? 0.340 -1.738 21.242 1.00 92.62 81 ASN A N 1
ATOM 667 C CA . ASN A 1 81 ? 1.768 -1.482 21.169 1.00 92.62 81 ASN A CA 1
ATOM 668 C C . ASN A 1 81 ? 2.004 -0.367 20.134 1.00 92.62 81 ASN A C 1
ATOM 670 O O . ASN A 1 81 ? 1.666 -0.519 18.959 1.00 92.62 81 ASN A O 1
ATOM 674 N N . MET A 1 82 ? 2.542 0.764 20.590 1.00 91.88 82 MET A N 1
ATOM 675 C CA . MET A 1 82 ? 2.757 1.945 19.751 1.00 91.88 82 MET A CA 1
ATOM 676 C C . MET A 1 82 ? 3.911 1.787 18.757 1.00 91.88 82 MET A C 1
ATOM 678 O O . MET A 1 82 ? 3.874 2.412 17.703 1.00 91.88 82 MET A O 1
ATOM 682 N N . GLU A 1 83 ? 4.901 0.951 19.063 1.00 94.25 83 GLU A N 1
ATOM 683 C CA . GLU A 1 83 ? 5.979 0.605 18.133 1.00 94.25 83 GLU A CA 1
ATOM 684 C C . GLU A 1 83 ? 5.419 -0.236 16.983 1.00 94.25 83 GLU A C 1
ATOM 686 O O . GLU A 1 83 ? 5.552 0.146 15.826 1.00 94.25 83 GLU A O 1
ATOM 691 N N . GLU A 1 84 ? 4.652 -1.285 17.304 1.00 95.75 84 GLU A N 1
ATOM 692 C CA . GLU A 1 84 ? 3.926 -2.092 16.313 1.00 95.75 84 GLU A CA 1
ATOM 693 C C . GLU A 1 84 ? 2.998 -1.207 15.459 1.00 95.75 84 GLU A C 1
ATOM 695 O O . GLU A 1 84 ? 2.958 -1.330 14.236 1.00 95.75 84 GLU A O 1
ATOM 700 N N . TYR A 1 85 ? 2.266 -0.279 16.085 1.00 95.81 85 TYR A N 1
ATOM 701 C CA . TYR A 1 85 ? 1.414 0.675 15.371 1.00 95.81 85 TYR A CA 1
ATOM 702 C C . TYR A 1 85 ? 2.199 1.506 14.352 1.00 95.81 85 TYR A C 1
ATOM 704 O O . TYR A 1 85 ? 1.789 1.598 13.193 1.00 95.81 85 TYR A O 1
ATOM 712 N N . GLU A 1 86 ? 3.327 2.082 14.762 1.00 96.75 86 GLU A N 1
ATOM 713 C CA . GLU A 1 86 ? 4.141 2.921 13.887 1.00 96.75 86 GLU A CA 1
ATOM 714 C C . GLU A 1 86 ? 4.805 2.113 12.766 1.00 96.75 86 GLU A C 1
ATOM 716 O O . GLU A 1 86 ? 4.861 2.585 11.631 1.00 96.75 86 GLU A O 1
ATOM 721 N N . GLU A 1 87 ? 5.235 0.877 13.034 1.00 97.69 87 GLU A N 1
ATOM 722 C CA . GLU A 1 87 ? 5.783 -0.028 12.018 1.00 97.69 87 GLU A CA 1
ATOM 723 C C . GLU A 1 87 ? 4.779 -0.310 10.893 1.00 97.69 87 GLU A C 1
ATOM 725 O O . GLU A 1 87 ? 5.127 -0.222 9.713 1.00 97.69 87 GLU A O 1
ATOM 730 N N . TRP A 1 88 ? 3.513 -0.577 11.230 1.00 98.50 88 TRP A N 1
ATOM 731 C CA . TRP A 1 88 ? 2.457 -0.793 10.235 1.00 98.50 88 TRP A CA 1
ATOM 732 C C . TRP A 1 88 ? 2.230 0.436 9.348 1.00 98.50 88 TRP A C 1
ATOM 734 O O . TRP A 1 88 ? 2.081 0.313 8.126 1.00 98.50 88 TRP A O 1
ATOM 744 N N . HIS A 1 89 ? 2.230 1.631 9.942 1.00 98.44 89 HIS A N 1
ATOM 745 C CA . HIS A 1 89 ? 2.113 2.883 9.191 1.00 98.44 89 HIS A CA 1
ATOM 746 C C . HIS A 1 89 ? 3.357 3.179 8.356 1.00 98.44 89 HIS A C 1
ATOM 748 O O . HIS A 1 89 ? 3.229 3.653 7.225 1.00 98.44 89 HIS A O 1
ATOM 754 N 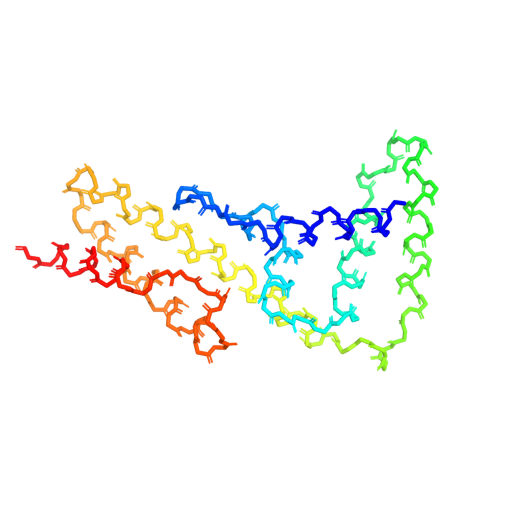N . GLN A 1 90 ? 4.549 2.857 8.856 1.00 98.56 90 GLN A N 1
ATOM 755 C CA . GLN A 1 90 ? 5.794 2.984 8.105 1.00 98.56 90 GLN A CA 1
ATOM 756 C C . GLN A 1 90 ? 5.818 2.050 6.893 1.00 98.56 90 GLN A C 1
ATOM 758 O O . GLN A 1 90 ? 6.196 2.484 5.803 1.00 98.56 90 GLN A O 1
ATOM 763 N N . ASP A 1 91 ? 5.348 0.812 7.039 1.00 98.62 91 ASP A N 1
ATOM 764 C CA . ASP A 1 91 ? 5.219 -0.127 5.924 1.00 98.62 91 ASP A CA 1
ATOM 765 C C . ASP A 1 91 ? 4.251 0.393 4.859 1.00 98.62 91 ASP A C 1
ATOM 767 O O . ASP A 1 91 ? 4.545 0.315 3.667 1.00 98.62 91 ASP A O 1
ATOM 771 N N . TYR A 1 92 ? 3.129 0.993 5.265 1.00 98.81 92 TYR A N 1
ATOM 772 C CA . TYR A 1 92 ? 2.212 1.621 4.314 1.00 98.81 92 TYR A CA 1
ATOM 773 C C . TYR A 1 92 ? 2.829 2.841 3.609 1.00 98.81 92 TYR A C 1
ATOM 775 O O . TYR A 1 92 ? 2.670 3.002 2.397 1.00 98.81 92 TYR A O 1
ATOM 783 N N . ARG A 1 93 ? 3.573 3.694 4.329 1.00 98.69 93 ARG A N 1
ATOM 784 C CA . ARG A 1 93 ? 4.306 4.819 3.717 1.00 98.69 93 ARG A CA 1
ATOM 785 C C . ARG A 1 93 ? 5.312 4.323 2.681 1.00 98.69 93 ARG A C 1
ATOM 787 O O . ARG A 1 93 ? 5.331 4.844 1.567 1.00 98.69 93 ARG A O 1
ATOM 794 N N . LYS A 1 94 ? 6.068 3.274 3.009 1.00 98.69 94 LYS A N 1
ATOM 795 C CA . LYS A 1 94 ? 7.021 2.643 2.091 1.00 98.69 94 LYS A CA 1
ATOM 796 C C . LYS A 1 94 ? 6.334 2.014 0.880 1.00 98.69 94 LYS A C 1
ATOM 798 O O . LYS A 1 94 ? 6.830 2.158 -0.233 1.00 98.69 94 LYS A O 1
ATOM 803 N N . PHE A 1 95 ? 5.179 1.370 1.053 1.00 98.88 95 PHE A N 1
ATOM 804 C CA . PHE A 1 95 ? 4.366 0.874 -0.063 1.00 98.88 95 PHE A CA 1
ATOM 805 C C . PHE A 1 95 ? 3.971 2.007 -1.026 1.00 98.88 95 PHE A C 1
ATOM 807 O O . PHE A 1 95 ? 4.162 1.890 -2.240 1.00 98.88 95 PHE A O 1
ATOM 814 N N . ARG A 1 96 ? 3.508 3.151 -0.506 1.00 98.75 96 ARG A N 1
ATOM 815 C CA . ARG A 1 96 ? 3.170 4.324 -1.333 1.00 98.75 96 ARG A CA 1
ATOM 816 C C . ARG A 1 96 ? 4.385 4.915 -2.048 1.00 98.75 96 ARG A C 1
ATOM 818 O O . ARG A 1 96 ? 4.291 5.235 -3.229 1.00 98.75 9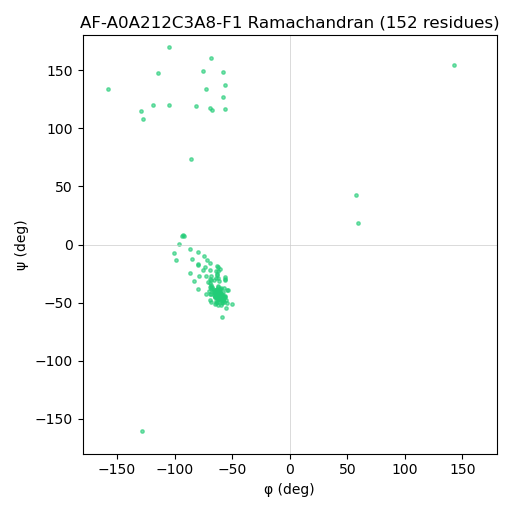6 ARG A O 1
ATOM 825 N N . GLU A 1 97 ? 5.516 5.030 -1.363 1.00 98.69 97 GLU A N 1
ATOM 826 C CA . GLU A 1 97 ? 6.775 5.499 -1.955 1.00 98.69 97 GLU A CA 1
ATOM 827 C C . GLU A 1 97 ? 7.262 4.559 -3.068 1.00 98.69 97 GLU A C 1
ATOM 829 O O . GLU A 1 97 ? 7.579 5.005 -4.167 1.00 98.69 97 GLU A O 1
ATOM 834 N N . THR A 1 98 ? 7.220 3.247 -2.828 1.00 98.81 98 THR A N 1
ATOM 835 C CA . THR A 1 98 ? 7.546 2.215 -3.829 1.00 98.81 98 THR A CA 1
ATOM 836 C C . THR A 1 98 ? 6.655 2.336 -5.061 1.00 98.81 98 THR A C 1
ATOM 838 O O . THR A 1 98 ? 7.138 2.235 -6.185 1.00 98.81 98 THR A O 1
ATOM 841 N N . THR A 1 99 ? 5.363 2.607 -4.855 1.00 98.75 99 THR A N 1
ATOM 842 C CA . THR A 1 99 ? 4.405 2.850 -5.943 1.00 98.75 99 THR A CA 1
ATOM 843 C C . THR A 1 99 ? 4.790 4.081 -6.758 1.00 98.75 99 THR A C 1
ATOM 845 O O . THR A 1 99 ? 4.777 4.033 -7.982 1.00 98.75 99 THR A O 1
ATOM 848 N N . MET A 1 100 ? 5.169 5.176 -6.094 1.00 98.56 100 MET A N 1
ATOM 849 C CA . MET A 1 100 ? 5.606 6.399 -6.767 1.00 98.56 100 MET A CA 1
ATOM 850 C C . MET A 1 100 ? 6.860 6.154 -7.612 1.00 98.56 100 MET A C 1
ATOM 852 O O . MET A 1 100 ? 6.897 6.541 -8.776 1.00 98.56 100 MET A O 1
ATOM 856 N N . TYR A 1 101 ? 7.861 5.460 -7.062 1.00 98.81 101 TYR A N 1
ATOM 857 C CA . TYR A 1 101 ? 9.051 5.078 -7.823 1.00 98.81 101 TYR A CA 1
ATOM 858 C C . TYR A 1 101 ? 8.716 4.191 -9.019 1.00 98.81 101 TYR A C 1
ATOM 860 O O . TYR A 1 101 ? 9.257 4.408 -10.100 1.00 98.81 101 TYR A O 1
ATOM 868 N N . LEU A 1 102 ? 7.801 3.234 -8.861 1.00 98.69 102 LEU A N 1
ATOM 869 C CA . LEU A 1 102 ? 7.362 2.395 -9.969 1.00 98.69 102 LEU A CA 1
ATOM 870 C C . LEU A 1 102 ? 6.691 3.227 -11.069 1.00 98.69 102 LEU A C 1
ATOM 872 O O . LEU A 1 102 ? 7.081 3.115 -12.227 1.00 98.69 102 LEU A O 1
ATOM 876 N N . ILE A 1 103 ? 5.740 4.096 -10.715 1.00 98.50 103 ILE A N 1
ATOM 877 C CA . ILE A 1 103 ? 5.028 4.951 -11.676 1.00 98.50 103 ILE A CA 1
ATOM 878 C C . ILE A 1 103 ? 6.010 5.859 -12.417 1.00 98.50 103 ILE A C 1
ATOM 880 O O . ILE A 1 103 ? 6.037 5.837 -13.642 1.00 98.50 103 ILE A O 1
ATOM 884 N N . ILE A 1 104 ? 6.865 6.595 -11.702 1.00 98.69 104 ILE A N 1
ATOM 885 C CA . ILE A 1 104 ? 7.844 7.497 -12.327 1.00 98.69 104 ILE A CA 1
ATOM 886 C C . ILE A 1 104 ? 8.824 6.707 -13.206 1.00 98.69 104 ILE A C 1
ATOM 888 O O . ILE A 1 104 ? 9.178 7.149 -14.300 1.00 98.69 104 ILE A O 1
ATOM 892 N N . GLY A 1 105 ? 9.257 5.528 -12.754 1.00 98.69 105 GLY A N 1
ATOM 893 C CA . GLY A 1 105 ? 10.112 4.638 -13.532 1.00 98.69 105 GLY A CA 1
ATOM 894 C C . GLY A 1 105 ? 9.466 4.230 -14.855 1.00 98.69 105 GLY A C 1
ATOM 895 O O . GLY A 1 105 ? 10.077 4.387 -15.912 1.00 98.69 105 GLY A O 1
ATOM 896 N N . LEU A 1 106 ? 8.211 3.779 -14.816 1.00 98.50 106 LEU A N 1
ATOM 897 C CA . LEU A 1 106 ? 7.455 3.385 -16.007 1.00 98.50 106 LEU A CA 1
ATOM 898 C C . LEU A 1 106 ? 7.119 4.579 -16.911 1.00 98.50 106 LEU A C 1
ATOM 900 O O . LEU A 1 106 ? 7.217 4.461 -18.127 1.00 98.50 106 LEU A O 1
ATOM 904 N N . GLU A 1 107 ? 6.788 5.745 -16.356 1.00 98.62 107 GLU A N 1
ATOM 905 C CA . GLU A 1 107 ? 6.553 6.967 -17.136 1.00 98.62 107 GLU A CA 1
ATOM 906 C C . GLU A 1 107 ? 7.796 7.393 -17.924 1.00 98.62 107 GLU A C 1
ATOM 908 O O . GLU A 1 107 ? 7.691 7.753 -19.097 1.00 98.62 107 GLU A O 1
ATOM 913 N N . ASN A 1 108 ? 8.979 7.336 -17.304 1.00 98.62 108 ASN A N 1
ATOM 914 C CA . ASN A 1 108 ? 10.237 7.626 -17.992 1.00 98.62 108 ASN A CA 1
ATOM 915 C C . ASN A 1 108 ? 10.572 6.563 -19.042 1.00 98.62 108 ASN A C 1
ATOM 917 O O . ASN A 1 108 ? 11.038 6.921 -20.122 1.00 98.62 108 ASN A O 1
ATOM 921 N N . PHE A 1 109 ? 10.272 5.288 -18.766 1.00 98.38 109 PHE A N 1
ATOM 922 C CA . PHE A 1 109 ? 10.433 4.206 -19.740 1.00 98.38 109 PHE A CA 1
ATOM 923 C C . PHE A 1 109 ? 9.620 4.479 -21.009 1.00 98.38 109 PHE A C 1
ATOM 925 O O . PHE A 1 109 ? 10.149 4.418 -22.113 1.00 98.38 109 PHE A O 1
ATOM 932 N N . GLN A 1 110 ? 8.348 4.861 -20.853 1.00 98.06 110 GLN A N 1
ATOM 933 C CA . GLN A 1 110 ? 7.459 5.198 -21.974 1.00 98.06 110 GLN A CA 1
ATOM 934 C C . GLN A 1 110 ? 7.925 6.426 -22.773 1.00 98.06 110 GLN A C 1
ATOM 936 O O . GLN A 1 110 ? 7.541 6.590 -23.927 1.00 98.06 110 GLN A O 1
ATOM 941 N N . ARG A 1 111 ? 8.738 7.301 -22.171 1.00 98.19 111 ARG A N 1
ATOM 942 C CA . ARG A 1 111 ? 9.343 8.474 -22.824 1.00 98.19 111 ARG A CA 1
ATOM 943 C C . ARG A 1 111 ? 10.737 8.195 -23.386 1.00 98.19 111 ARG A C 1
ATOM 945 O O . ARG A 1 111 ? 11.414 9.140 -23.778 1.00 98.19 111 ARG A O 1
ATOM 952 N N . GLU A 1 112 ? 11.179 6.939 -23.365 1.00 97.69 112 GLU A N 1
ATOM 953 C CA . GLU A 1 112 ? 12.524 6.516 -23.771 1.00 97.69 112 GLU A CA 1
ATOM 954 C C . GLU A 1 112 ? 13.652 7.181 -22.947 1.00 97.69 112 GLU A C 1
ATOM 956 O O . GLU A 1 112 ? 14.819 7.172 -23.341 1.00 97.69 112 GLU A O 1
ATOM 961 N N . SER A 1 113 ? 13.336 7.729 -21.762 1.00 98.06 113 SER A N 1
ATOM 962 C CA . SER A 1 113 ? 14.342 8.214 -20.807 1.00 98.06 113 SER A CA 1
ATO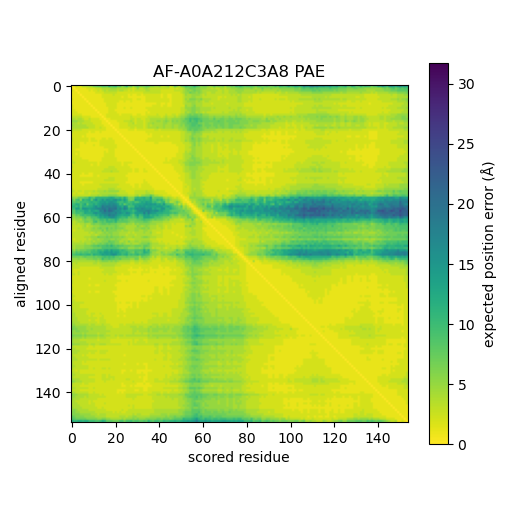M 963 C C . SER A 1 113 ? 14.821 7.057 -19.931 1.00 98.06 113 SER A C 1
ATOM 965 O O . SER A 1 113 ? 14.454 6.924 -18.761 1.00 98.06 113 SER A O 1
ATOM 967 N N . TYR A 1 114 ? 15.622 6.167 -20.518 1.00 97.62 114 TYR A N 1
ATOM 968 C CA . TYR A 1 114 ? 16.018 4.911 -19.872 1.00 97.62 114 TYR A CA 1
ATOM 969 C C . TYR A 1 114 ? 16.944 5.100 -18.665 1.00 97.62 114 TYR A C 1
ATOM 971 O O . TYR A 1 114 ? 16.861 4.327 -17.715 1.00 97.62 114 TYR A O 1
ATOM 979 N N . ILE A 1 115 ? 17.783 6.144 -18.652 1.00 96.38 115 ILE A N 1
ATOM 980 C CA . ILE A 1 115 ? 18.653 6.444 -17.502 1.00 96.38 115 ILE A CA 1
ATOM 981 C C . ILE A 1 115 ? 17.802 6.817 -16.284 1.00 96.38 115 ILE A C 1
ATOM 983 O O . ILE A 1 115 ? 17.961 6.216 -15.221 1.00 96.38 115 ILE A O 1
ATOM 987 N N . ASP A 1 116 ? 16.870 7.760 -16.443 1.00 96.56 116 ASP A N 1
ATOM 988 C CA . ASP A 1 116 ? 15.979 8.171 -15.354 1.00 96.56 116 ASP A CA 1
ATOM 989 C C . ASP A 1 116 ? 15.067 7.014 -14.939 1.00 96.56 116 ASP A C 1
ATOM 991 O O . ASP A 1 116 ? 14.928 6.722 -13.751 1.00 96.56 116 ASP A O 1
ATOM 995 N N . SER A 1 117 ? 14.500 6.300 -15.917 1.00 98.50 117 SER A N 1
ATOM 996 C CA . SER A 1 117 ? 13.659 5.127 -15.676 1.00 98.50 117 SER A CA 1
ATOM 997 C C . SER A 1 117 ? 14.366 4.083 -14.813 1.00 98.50 117 SER A C 1
ATOM 999 O O . SER A 1 117 ? 13.831 3.665 -13.782 1.00 98.50 117 SER A O 1
ATOM 1001 N N . LEU A 1 118 ? 15.598 3.718 -15.178 1.00 98.38 118 LEU A N 1
ATOM 1002 C CA . LEU A 1 118 ? 16.385 2.720 -14.467 1.00 98.38 118 LEU A CA 1
ATOM 1003 C C . LEU A 1 118 ? 16.629 3.112 -13.006 1.00 98.38 118 LEU A C 1
ATOM 1005 O O . LEU A 1 118 ? 16.487 2.263 -12.124 1.00 98.38 118 LEU A O 1
ATOM 1009 N N . LEU A 1 119 ? 16.962 4.380 -12.734 1.00 98.00 119 LEU A N 1
ATOM 1010 C CA . LEU A 1 119 ? 17.195 4.867 -11.369 1.00 98.00 119 LEU A CA 1
ATOM 1011 C C . LEU A 1 119 ? 15.964 4.643 -10.482 1.00 98.00 119 LEU A C 1
ATOM 1013 O O . LEU A 1 119 ? 16.076 4.087 -9.387 1.00 98.00 119 LEU A O 1
ATOM 1017 N N . PHE A 1 120 ? 14.779 5.011 -10.972 1.00 98.62 120 PHE A N 1
ATOM 1018 C CA . PHE A 1 120 ? 13.533 4.836 -10.228 1.00 98.62 120 PHE A CA 1
ATOM 1019 C C . PHE A 1 120 ? 13.117 3.363 -10.105 1.00 98.62 120 PHE A C 1
ATOM 1021 O O . PHE A 1 120 ? 12.705 2.933 -9.025 1.00 98.62 120 PHE A O 1
ATOM 1028 N N . LEU A 1 121 ? 13.279 2.559 -11.160 1.00 98.62 121 LEU A N 1
ATOM 1029 C CA . LEU A 1 121 ? 12.928 1.135 -11.137 1.00 98.62 121 LEU A CA 1
ATOM 1030 C C . LEU A 1 121 ? 13.852 0.304 -10.233 1.00 98.62 121 LEU A C 1
ATOM 1032 O O . LEU A 1 121 ? 13.399 -0.679 -9.647 1.00 98.62 121 LEU A O 1
ATOM 1036 N N . ILE A 1 122 ? 15.119 0.697 -10.054 1.00 98.38 122 ILE A N 1
ATOM 1037 C CA . ILE A 1 122 ? 16.011 0.087 -9.054 1.00 98.38 122 ILE A CA 1
ATOM 1038 C C . ILE A 1 122 ? 15.480 0.339 -7.638 1.00 98.38 122 ILE A C 1
ATOM 1040 O O . ILE A 1 122 ? 15.357 -0.612 -6.861 1.00 98.38 122 ILE A O 1
ATOM 1044 N N . CYS A 1 123 ? 15.120 1.586 -7.315 1.00 98.38 123 CYS A N 1
ATOM 1045 C CA . CYS A 1 123 ? 14.547 1.938 -6.013 1.00 98.38 123 CYS A CA 1
ATOM 1046 C C . CYS A 1 123 ? 13.220 1.209 -5.763 1.00 98.38 123 CYS A C 1
ATOM 1048 O O . CYS A 1 123 ? 13.026 0.630 -4.692 1.00 98.38 123 CYS A O 1
ATOM 1050 N N . ALA A 1 124 ? 12.332 1.178 -6.764 1.00 98.69 124 ALA A N 1
ATOM 1051 C CA . ALA A 1 124 ? 11.076 0.439 -6.695 1.00 98.69 124 ALA A CA 1
ATOM 1052 C C . ALA A 1 124 ? 11.325 -1.052 -6.426 1.00 98.69 124 ALA A C 1
ATOM 1054 O O . ALA A 1 124 ? 10.727 -1.619 -5.517 1.00 98.69 124 ALA A O 1
ATOM 1055 N N . TYR A 1 125 ? 12.250 -1.680 -7.157 1.00 98.56 125 TYR A N 1
ATOM 1056 C CA . TYR A 1 125 ? 12.571 -3.097 -6.991 1.00 98.56 125 TYR A CA 1
ATOM 1057 C C . TYR A 1 125 ? 13.115 -3.417 -5.594 1.00 98.56 125 TYR A C 1
ATOM 1059 O O . TYR A 1 125 ? 12.659 -4.368 -4.958 1.00 98.56 125 TYR A O 1
ATOM 1067 N N . GLN A 1 126 ? 14.072 -2.624 -5.103 1.00 98.31 126 GLN A N 1
ATOM 1068 C CA . GLN A 1 126 ? 14.682 -2.834 -3.789 1.00 98.31 126 GLN A CA 1
ATOM 1069 C C . GLN A 1 126 ? 13.646 -2.689 -2.668 1.00 98.31 126 GLN A C 1
ATOM 1071 O O . GLN A 1 126 ? 13.506 -3.582 -1.830 1.00 98.31 126 GLN A O 1
ATOM 1076 N N . ASN A 1 127 ? 12.862 -1.608 -2.690 1.00 98.56 127 ASN A N 1
ATOM 1077 C CA . ASN A 1 127 ? 11.821 -1.402 -1.689 1.00 98.56 127 ASN A CA 1
ATOM 1078 C C . ASN A 1 127 ? 10.744 -2.490 -1.757 1.00 98.56 127 ASN A C 1
ATOM 1080 O O . ASN A 1 127 ? 10.280 -2.949 -0.710 1.00 98.56 127 ASN A O 1
ATOM 1084 N N . ASN A 1 128 ? 10.377 -2.932 -2.964 1.00 98.69 128 ASN A N 1
ATOM 1085 C CA . ASN A 1 128 ? 9.386 -3.982 -3.152 1.00 98.69 128 ASN A CA 1
ATOM 1086 C C . ASN A 1 128 ? 9.852 -5.321 -2.573 1.00 98.69 128 ASN A C 1
ATOM 1088 O O . ASN A 1 128 ? 9.083 -5.980 -1.882 1.00 98.69 128 ASN A O 1
ATOM 1092 N N . LYS A 1 129 ? 11.123 -5.695 -2.776 1.00 98.50 129 LYS A N 1
ATOM 1093 C CA . LYS A 1 129 ? 11.717 -6.899 -2.169 1.00 98.50 129 LYS A CA 1
ATOM 1094 C C . LYS A 1 129 ? 11.628 -6.876 -0.646 1.00 98.50 129 LYS A C 1
ATOM 1096 O O . LYS A 1 129 ? 11.239 -7.867 -0.030 1.00 98.50 129 LYS A O 1
ATOM 1101 N N . GLU A 1 130 ? 11.956 -5.740 -0.039 1.00 98.25 130 GLU A N 1
ATOM 1102 C CA . GLU A 1 130 ? 11.876 -5.570 1.412 1.00 98.25 130 GLU A CA 1
ATOM 1103 C C . GLU A 1 130 ? 10.429 -5.648 1.914 1.00 98.25 130 GLU A C 1
ATOM 1105 O O . GLU A 1 130 ? 10.165 -6.316 2.911 1.00 98.25 130 GLU A O 1
ATOM 1110 N N . LEU A 1 131 ? 9.473 -5.040 1.207 1.00 98.69 131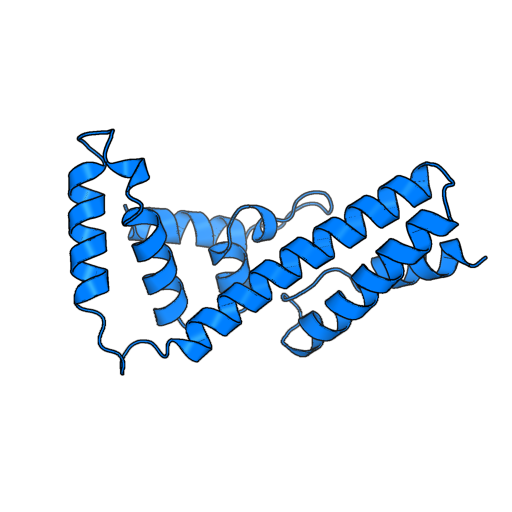 LEU A N 1
ATOM 1111 C CA . LEU A 1 131 ? 8.050 -5.159 1.532 1.00 98.69 131 LEU A CA 1
ATOM 1112 C C . LEU A 1 131 ? 7.560 -6.608 1.419 1.00 98.69 131 LEU A C 1
ATOM 1114 O O . LEU A 1 131 ? 6.999 -7.134 2.378 1.00 98.69 131 LEU A O 1
ATOM 1118 N N . LEU A 1 132 ? 7.813 -7.277 0.292 1.00 98.44 132 LEU A N 1
ATOM 1119 C CA . LEU A 1 132 ? 7.360 -8.648 0.036 1.00 98.44 132 LEU A CA 1
ATOM 1120 C C . LEU A 1 132 ? 7.955 -9.670 1.013 1.00 98.44 132 LEU A C 1
ATOM 1122 O O . LEU A 1 132 ? 7.303 -10.667 1.324 1.00 98.44 132 LEU A O 1
ATOM 1126 N N . SER A 1 133 ? 9.135 -9.397 1.583 1.00 98.12 133 SER A N 1
ATOM 1127 C CA . SER A 1 133 ? 9.703 -10.223 2.661 1.00 98.12 133 SER A CA 1
ATOM 1128 C C . SER A 1 133 ? 8.823 -10.281 3.921 1.00 98.12 133 SER A C 1
ATOM 1130 O O . SER A 1 133 ? 8.921 -11.229 4.698 1.00 98.12 133 SER A O 1
ATOM 1132 N N . LYS A 1 134 ? 7.925 -9.301 4.103 1.00 98.00 134 LYS A N 1
ATOM 1133 C CA . LYS A 1 134 ? 6.964 -9.217 5.214 1.00 98.00 134 LYS A CA 1
ATOM 1134 C C . LYS A 1 134 ? 5.575 -9.769 4.866 1.00 98.00 134 LYS A C 1
ATOM 1136 O O . LYS A 1 134 ? 4.660 -9.672 5.689 1.00 98.00 134 LYS A O 1
ATOM 1141 N N . GLY A 1 135 ? 5.373 -10.269 3.646 1.00 97.88 135 GLY A N 1
ATOM 1142 C CA . GLY A 1 135 ? 4.109 -10.846 3.190 1.00 97.88 135 GLY A CA 1
ATOM 1143 C C . GLY A 1 135 ? 3.771 -10.537 1.723 1.00 97.88 135 GLY A C 1
ATOM 1144 O O . GLY A 1 135 ? 4.175 -9.504 1.192 1.00 97.88 135 GLY A O 1
ATOM 1145 N N . PRO A 1 136 ? 2.971 -11.393 1.064 1.00 96.50 136 PRO A N 1
ATOM 1146 C CA . PRO A 1 136 ? 2.719 -11.301 -0.377 1.00 96.50 136 PRO A CA 1
ATOM 1147 C C . PRO A 1 136 ? 1.898 -10.069 -0.791 1.00 96.50 136 PRO A C 1
ATOM 1149 O O . PRO A 1 136 ? 2.064 -9.566 -1.895 1.00 96.50 136 PRO A O 1
ATOM 1152 N N . TYR A 1 137 ? 1.050 -9.536 0.094 1.00 97.38 137 TYR A N 1
ATOM 1153 C CA . TYR A 1 137 ? 0.199 -8.368 -0.185 1.00 97.38 137 TYR A CA 1
ATOM 1154 C C . TYR A 1 137 ? 0.835 -7.028 0.228 1.00 97.38 137 TYR A C 1
ATOM 1156 O O . TYR A 1 137 ? 0.171 -5.986 0.204 1.00 97.38 137 TYR A O 1
ATOM 1164 N N . ARG A 1 138 ? 2.117 -7.038 0.619 1.00 98.44 138 ARG A N 1
ATOM 1165 C CA . ARG A 1 138 ? 2.859 -5.852 1.084 1.00 98.44 138 ARG A CA 1
ATOM 1166 C C . ARG A 1 138 ? 3.343 -4.963 -0.052 1.00 98.44 138 ARG A C 1
ATOM 1168 O O . ARG A 1 138 ? 3.567 -3.775 0.151 1.00 98.44 138 ARG A O 1
ATOM 1175 N N . GLY A 1 139 ? 3.561 -5.559 -1.217 1.00 98.12 139 GLY A N 1
ATOM 1176 C CA . GLY A 1 139 ? 4.209 -4.925 -2.355 1.00 98.12 139 GLY A CA 1
ATOM 1177 C C . GLY A 1 139 ? 3.406 -5.048 -3.646 1.00 98.12 139 GLY A C 1
ATOM 1178 O O . GLY A 1 139 ? 2.199 -5.298 -3.643 1.00 98.12 139 GLY A O 1
ATOM 1179 N N . HIS A 1 140 ? 4.110 -4.858 -4.747 1.00 98.56 140 HIS A N 1
ATOM 1180 C CA . HIS A 1 140 ? 3.656 -4.950 -6.129 1.00 98.56 140 HIS A CA 1
ATOM 1181 C C . HIS A 1 140 ? 4.152 -6.232 -6.789 1.00 98.56 140 HIS A C 1
ATOM 1183 O O . HIS A 1 140 ? 5.026 -6.915 -6.248 1.00 98.56 140 HIS A O 1
ATOM 1189 N N . ASP A 1 141 ? 3.622 -6.519 -7.976 1.00 98.06 141 ASP A N 1
ATOM 1190 C CA . ASP A 1 141 ? 4.075 -7.627 -8.812 1.00 98.06 141 ASP A CA 1
ATOM 1191 C C . ASP A 1 141 ? 5.579 -7.519 -9.100 1.00 98.06 141 ASP A C 1
ATOM 1193 O O . ASP A 1 141 ? 6.074 -6.573 -9.716 1.00 98.06 141 ASP A O 1
ATOM 1197 N N . GLU A 1 142 ? 6.316 -8.509 -8.616 1.00 96.88 142 GLU A N 1
ATOM 1198 C CA . GLU A 1 142 ? 7.760 -8.573 -8.734 1.00 96.88 142 GLU A CA 1
ATOM 1199 C C . GLU A 1 142 ? 8.227 -8.822 -10.172 1.00 96.88 142 GLU A C 1
ATOM 1201 O O . GLU A 1 142 ? 9.272 -8.297 -10.573 1.00 96.88 142 GLU A O 1
ATOM 1206 N N . GLU A 1 143 ? 7.462 -9.586 -10.955 1.00 97.81 143 GLU A N 1
ATOM 1207 C CA . GLU A 1 143 ? 7.811 -9.899 -12.340 1.00 97.81 143 GLU A CA 1
ATOM 1208 C C . GLU A 1 143 ? 7.726 -8.648 -13.213 1.00 97.81 143 GLU A C 1
ATOM 1210 O O . GLU A 1 143 ? 8.659 -8.375 -13.974 1.00 97.81 143 GLU A O 1
ATOM 1215 N N . LEU A 1 144 ? 6.683 -7.832 -13.020 1.00 98.06 144 LEU A N 1
ATOM 1216 C CA . LEU A 1 144 ? 6.506 -6.546 -13.694 1.00 98.06 144 LEU A CA 1
ATOM 1217 C C . LEU A 1 144 ? 7.715 -5.622 -13.483 1.00 98.06 144 LEU A C 1
ATOM 1219 O O . LEU A 1 144 ? 8.325 -5.155 -14.447 1.00 98.06 144 LEU A O 1
ATOM 1223 N N . ILE A 1 145 ? 8.097 -5.375 -12.224 1.00 98.38 145 ILE A N 1
ATOM 1224 C CA . ILE A 1 145 ? 9.216 -4.468 -11.914 1.00 98.38 145 ILE A CA 1
ATOM 1225 C C . ILE A 1 145 ? 10.533 -5.047 -12.445 1.00 98.38 145 ILE A C 1
ATOM 1227 O O . ILE A 1 145 ? 11.351 -4.325 -13.017 1.00 98.38 145 ILE A O 1
ATOM 1231 N N . SER A 1 146 ? 10.746 -6.357 -12.279 1.00 97.94 146 SER A N 1
ATOM 1232 C CA . SER A 1 146 ? 11.951 -7.042 -12.757 1.00 97.94 146 SER A CA 1
ATOM 1233 C C . SER A 1 146 ? 12.098 -6.958 -14.277 1.00 97.94 146 SER A C 1
ATOM 1235 O O . SER A 1 146 ? 13.207 -6.729 -14.769 1.00 97.94 146 SER A O 1
ATOM 1237 N N . HIS A 1 147 ? 10.991 -7.115 -15.011 1.00 98.44 147 HIS A N 1
ATOM 1238 C CA . HIS A 1 147 ? 10.945 -6.982 -16.462 1.00 98.44 147 HIS A CA 1
ATOM 1239 C C . HIS A 1 147 ? 11.404 -5.587 -16.887 1.00 98.44 147 HIS A C 1
ATOM 1241 O O . HIS A 1 147 ? 12.469 -5.474 -17.488 1.00 98.44 147 HIS A O 1
ATOM 1247 N N . TYR A 1 148 ? 10.696 -4.529 -16.487 1.00 98.38 148 TYR A N 1
ATOM 1248 C CA . TYR A 1 148 ? 11.023 -3.171 -16.934 1.00 98.38 148 TYR A CA 1
ATOM 1249 C C . TYR A 1 148 ? 12.411 -2.706 -16.491 1.00 98.38 148 TYR A C 1
ATOM 1251 O O . TYR A 1 148 ? 13.113 -2.046 -17.254 1.00 98.38 148 TYR A O 1
ATOM 1259 N N . ARG A 1 149 ? 12.861 -3.095 -15.291 1.00 97.81 149 ARG A N 1
ATOM 1260 C CA . ARG A 1 149 ? 14.221 -2.780 -14.832 1.00 97.81 149 ARG A CA 1
ATOM 1261 C C . ARG A 1 149 ? 15.286 -3.401 -15.739 1.00 97.81 149 ARG A C 1
ATOM 1263 O O . ARG A 1 149 ? 16.313 -2.776 -15.978 1.00 97.81 149 ARG A O 1
ATOM 1270 N N . ARG A 1 150 ? 15.074 -4.637 -16.203 1.00 97.56 150 ARG A N 1
ATOM 1271 C CA . ARG A 1 150 ? 16.003 -5.311 -17.119 1.00 97.56 150 ARG A CA 1
ATOM 1272 C C . ARG A 1 150 ? 15.926 -4.715 -18.519 1.00 97.56 150 ARG A C 1
ATOM 1274 O O . ARG A 1 150 ? 16.976 -4.499 -19.104 1.00 97.56 150 ARG A O 1
ATOM 1281 N N . GLU A 1 151 ? 14.731 -4.425 -19.026 1.00 97.38 151 GLU A N 1
ATOM 1282 C CA . GLU A 1 151 ? 14.578 -3.810 -20.350 1.00 97.38 151 GLU A CA 1
ATOM 1283 C C . GLU A 1 151 ? 15.230 -2.420 -20.419 1.00 97.38 151 GLU A C 1
ATOM 1285 O O . GLU A 1 151 ? 15.747 -2.057 -21.460 1.00 97.38 151 GLU A O 1
ATOM 1290 N N . CYS A 1 152 ? 15.314 -1.667 -19.314 1.00 96.31 152 CYS A N 1
ATOM 1291 C CA . CYS A 1 152 ? 16.091 -0.416 -19.281 1.00 96.31 152 CYS A CA 1
ATOM 1292 C C . CYS A 1 152 ? 17.605 -0.594 -19.507 1.00 96.31 152 CYS A C 1
ATOM 1294 O O . CYS A 1 152 ? 18.299 0.394 -19.734 1.00 96.31 152 CYS A O 1
ATOM 1296 N N . LEU A 1 153 ? 18.138 -1.809 -19.331 1.00 92.88 153 LEU A N 1
ATOM 1297 C CA . LEU A 1 153 ? 19.569 -2.120 -19.446 1.00 92.88 153 LEU A CA 1
ATOM 1298 C C . LEU A 1 153 ? 19.950 -2.731 -20.802 1.00 92.88 153 LEU A C 1
ATOM 1300 O O . LEU A 1 153 ? 21.147 -2.870 -21.064 1.00 92.88 153 LEU A O 1
ATOM 1304 N N . LEU A 1 154 ? 18.964 -3.161 -21.594 1.00 92.38 154 LEU A N 1
ATOM 1305 C CA . LEU A 1 154 ? 19.142 -3.805 -22.898 1.00 92.38 154 LEU A CA 1
ATOM 1306 C C . LEU A 1 154 ? 19.046 -2.774 -24.026 1.00 92.38 154 LEU A C 1
ATOM 1308 O O . LEU A 1 154 ? 19.807 -2.945 -25.005 1.00 92.38 154 LEU A O 1
#

Mean predicted aligned error: 3.91 Å

Foldseek 3Di:
DLVVVLVVLVCLLPDDDDPVDDCCLVDLLSLCVVLVNDPLLSSLVSLVVLLDPVQCVDPVSVVSNVVSVVVNVPQDCVSDPVVSSVVSVVLSVLQVQLVVLQVQLVVCVVVVVLVSNLVSLVSSQVSQVVQCVSHPSSHDDNVVSVVSNVVSVD

Solvent-accessible surface area (backbone atoms only — not comparable to full-atom values): 8395 Å² total; per-residue (Å²): 106,69,71,56,51,51,54,53,40,51,52,53,49,68,54,89,64,60,95,94,52,62,56,49,80,75,35,69,63,22,40,35,59,65,59,64,54,58,65,62,53,53,51,53,53,52,32,53,67,46,37,39,71,86,43,56,84,41,79,82,40,32,60,52,18,54,54,24,44,57,52,57,74,65,60,48,70,89,72,48,56,65,66,63,46,48,51,56,53,48,50,51,51,49,38,52,51,29,50,51,26,39,51,54,11,51,56,27,44,79,68,70,37,34,70,65,10,35,58,28,25,50,53,16,45,54,50,30,54,60,33,37,75,77,36,85,65,47,43,70,68,62,66,61,47,53,48,57,39,49,60,49,74,110

Radius of gyration: 18.64 Å; Cα contacts (8 Å, |Δi|>4): 150; chains: 1; bounding box: 42×34×51 Å

pLDDT: mean 94.31, std 6.73, range [65.56, 98.88]

Sequence (154 aa):
AIKLEYSRLVKLAQEDTPPETDYRLHHVIVYFIQNQAPKKIIEKTLLEQFADRNLSFDERCHNIMKVAQAKIEMIKPEEVNMEEYEEWHQDYRKFRETTMYLIIGLENFQRESYIDSLLFLICAYQNNKELLSKGPYRGHDEELISHYRRECLL

Secondary structure (DSSP, 8-state):
-HHHHHHHHHHHHH----TT--GGGT-HHHHHHHTT--HHHHHHHHHHHHH-GGGGGSHHHHHHHHHHHHHHHT--TTTS-HHHHHHHHHHHHHHHHHHHHHHHHHHHHHTT-HHHHHHHHHHHHHHHHHHHTT-TTSS--HHHHHHHHHHTT-

Nearest PDB structures (foldseek):
  6hem-assembly1_A  TM=9.981E-01  e=1.191E-18  Homo sapiens
  6h4k-assembly1_A  TM=9.768E-01  e=6.672E-17  Homo sapiens
  7nfx-assembly1_u  TM=3.739E-01  e=1.654E+00  Homo sapiens
  1x8z-assembly1_A-2  TM=4.029E-01  e=2.573E+00  Arabidopsis thaliana
  1x8z-assembly3_A  TM=4.029E-01  e=2.573E+00  Arabidopsis thaliana